Protein AF-A0A562I436-F1 (afdb_monomer_lite)

Foldseek 3Di:
DDWDFLVRLCVLLVHDSVVVVVCPVVCVQPDQDADPVRGGTDDPVNSVSSNVVVVCVVVVHDVVVSSVVSVVVVVVVVVVVVVVVVVVVVVVVVVVVD

InterPro domains:
  IPR000551 MerR-type HTH domain [PF13411] (4-66)
  IPR000551 MerR-type HTH domain [PS50937] (3-72)
  IPR000551 MerR-type HTH domain [SM00422] (4-73)
  IPR009061 Putative DNA-binding domain superfamily [SSF46955] (4-95)
  IPR047057 MerR transcriptional regulator [PTHR30204] (7-93)

Radius of gyration: 17.53 Å; chains: 1; bounding box: 47×24×50 Å

pLDDT: mean 89.75, std 5.83, range [57.47, 95.62]

Secondary structure (DSSP, 8-state):
-PPBPHHHHHHHH---HHHHHHHHHTTSS---EE-TTS-EEB-HHHHHHHHHHHHHHHTT--HHHHHHHHHHHHHHHHHHHHHHHHHHHHHHHHHTT-

Structure (mmCIF, N/CA/C/O backbone):
data_AF-A0A562I436-F1
#
_entry.id   AF-A0A562I436-F1
#
loop_
_atom_site.group_PDB
_atom_site.id
_atom_site.type_symbol
_atom_site.label_atom_id
_atom_site.label_alt_id
_atom_site.label_comp_id
_atom_site.label_asym_id
_atom_site.label_entity_id
_atom_site.label_seq_id
_atom_site.pdbx_PDB_ins_code
_atom_site.Cartn_x
_atom_site.Cartn_y
_atom_site.Cartn_z
_atom_site.occupancy
_atom_site.B_iso_or_equiv
_atom_site.auth_seq_id
_atom_site.auth_comp_id
_atom_site.auth_asym_id
_atom_site.auth_atom_id
_atom_site.pdbx_PDB_model_num
ATOM 1 N N . MET A 1 1 ? 2.016 -8.934 13.971 1.00 57.47 1 MET A N 1
ATOM 2 C CA . MET A 1 1 ? 2.170 -8.485 12.573 1.00 57.47 1 MET A CA 1
ATOM 3 C C . MET A 1 1 ? 3.524 -8.975 12.083 1.00 57.47 1 MET A C 1
ATOM 5 O O . MET A 1 1 ? 4.505 -8.735 12.779 1.00 57.47 1 MET A O 1
ATOM 9 N N . ILE A 1 2 ? 3.573 -9.749 10.994 1.00 79.19 2 ILE A N 1
ATOM 10 C CA . ILE A 1 2 ? 4.830 -10.306 10.469 1.00 79.19 2 ILE A CA 1
ATOM 11 C C . ILE A 1 2 ? 5.376 -9.329 9.427 1.00 79.19 2 ILE A C 1
ATOM 13 O O . ILE A 1 2 ? 4.668 -8.942 8.505 1.00 79.19 2 ILE A O 1
ATOM 17 N N . GLY A 1 3 ? 6.628 -8.911 9.599 1.00 88.19 3 GLY A N 1
ATOM 18 C CA . GLY A 1 3 ? 7.335 -8.087 8.627 1.00 88.19 3 GLY A CA 1
ATOM 19 C C . GLY A 1 3 ? 8.101 -8.948 7.624 1.00 88.19 3 GLY A C 1
ATOM 20 O O . GLY A 1 3 ? 8.844 -9.849 8.014 1.00 88.19 3 GLY A O 1
ATOM 21 N N . TYR A 1 4 ? 7.960 -8.652 6.338 1.00 92.44 4 TYR A N 1
ATOM 22 C CA . TYR A 1 4 ? 8.601 -9.350 5.233 1.00 92.44 4 TYR A CA 1
ATOM 23 C C . TYR A 1 4 ? 9.777 -8.540 4.683 1.00 92.44 4 TYR A C 1
ATOM 25 O O . TYR A 1 4 ? 9.630 -7.352 4.381 1.00 92.44 4 TYR A O 1
ATOM 33 N N . PRO A 1 5 ? 10.958 -9.151 4.493 1.00 93.62 5 PRO A N 1
ATOM 34 C CA . PRO A 1 5 ? 12.040 -8.493 3.778 1.00 93.62 5 PRO A CA 1
ATOM 35 C C . PRO A 1 5 ? 11.661 -8.286 2.300 1.00 93.62 5 PRO A C 1
ATOM 37 O O . PRO A 1 5 ? 10.816 -9.014 1.772 1.00 93.62 5 PRO A O 1
ATOM 40 N N . PRO A 1 6 ? 12.328 -7.366 1.579 1.00 92.69 6 PRO A N 1
ATOM 41 C CA . PRO A 1 6 ? 12.011 -7.075 0.180 1.00 92.69 6 PRO A CA 1
ATOM 42 C C . PRO A 1 6 ? 12.045 -8.304 -0.732 1.00 92.69 6 PRO A C 1
ATOM 44 O O . PRO A 1 6 ? 11.241 -8.410 -1.650 1.00 92.69 6 PRO A O 1
ATOM 47 N N . SER A 1 7 ? 12.957 -9.245 -0.474 1.00 94.25 7 SER A N 1
ATOM 48 C CA . SER A 1 7 ? 13.068 -10.497 -1.228 1.00 94.25 7 SER A CA 1
ATOM 49 C C . SER A 1 7 ? 11.835 -11.388 -1.073 1.00 94.25 7 SER A C 1
ATOM 51 O O . SER A 1 7 ? 11.357 -11.950 -2.055 1.00 94.25 7 SER A O 1
ATOM 53 N N . GLU A 1 8 ? 11.296 -11.490 0.141 1.00 94.75 8 GLU A N 1
ATOM 54 C CA . GLU A 1 8 ? 10.079 -12.257 0.406 1.00 94.75 8 GLU A CA 1
ATOM 55 C C . GLU A 1 8 ? 8.855 -11.552 -0.182 1.00 94.75 8 GLU A C 1
ATOM 57 O O . GLU A 1 8 ? 8.017 -12.197 -0.810 1.00 94.75 8 GLU A O 1
ATOM 62 N N . ALA A 1 9 ? 8.781 -10.224 -0.052 1.00 93.56 9 ALA A N 1
ATOM 63 C CA . ALA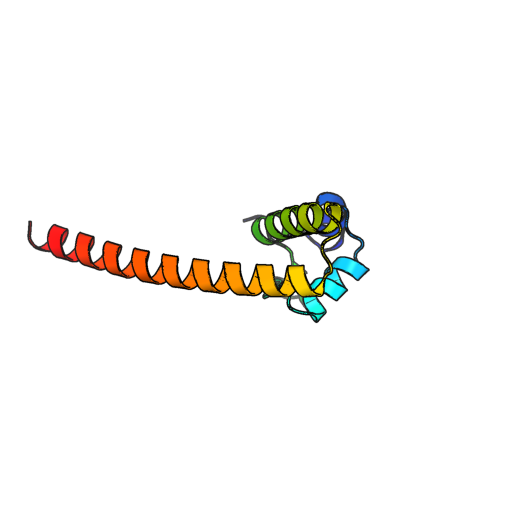 A 1 9 ? 7.707 -9.433 -0.641 1.00 93.56 9 ALA A CA 1
ATOM 64 C C . ALA A 1 9 ? 7.680 -9.547 -2.173 1.00 93.56 9 ALA A C 1
ATOM 66 O O . ALA A 1 9 ? 6.615 -9.743 -2.760 1.00 93.56 9 ALA A O 1
ATOM 67 N N . ALA A 1 10 ? 8.847 -9.515 -2.823 1.00 94.38 10 ALA A N 1
ATOM 68 C CA . ALA A 1 10 ? 8.986 -9.758 -4.258 1.00 94.38 10 ALA A CA 1
ATOM 69 C C . ALA A 1 10 ? 8.488 -11.162 -4.638 1.00 94.38 10 ALA A C 1
ATOM 71 O O . ALA A 1 10 ? 7.661 -11.303 -5.537 1.00 94.38 10 ALA A O 1
ATOM 72 N N . ARG A 1 11 ? 8.908 -12.200 -3.896 1.00 94.00 11 ARG A N 1
ATOM 73 C CA . ARG A 1 11 ? 8.472 -13.586 -4.143 1.00 94.00 11 ARG A CA 1
ATOM 74 C C . ARG A 1 11 ? 6.957 -13.751 -4.020 1.00 94.00 11 ARG A C 1
ATOM 76 O O . ARG A 1 11 ? 6.355 -14.440 -4.835 1.00 94.00 11 ARG A O 1
ATOM 83 N N . ARG A 1 12 ? 6.343 -13.143 -3.002 1.00 93.12 12 ARG A N 1
ATOM 84 C CA . ARG A 1 12 ? 4.903 -13.274 -2.725 1.00 93.12 12 ARG A CA 1
ATOM 85 C C . ARG A 1 12 ? 4.033 -12.461 -3.677 1.00 93.12 12 ARG A C 1
ATOM 87 O O . ARG A 1 12 ? 2.991 -12.944 -4.110 1.00 93.12 12 ARG A O 1
ATOM 94 N N . SER A 1 13 ? 4.456 -11.244 -4.008 1.00 91.00 13 SER A N 1
ATOM 95 C CA . SER A 1 13 ? 3.713 -10.371 -4.925 1.00 91.00 13 SER A CA 1
ATOM 96 C C . SER A 1 13 ? 3.887 -10.761 -6.395 1.00 91.00 13 SER A C 1
ATOM 98 O O . SER A 1 13 ? 2.986 -10.536 -7.202 1.00 91.00 13 SER A O 1
ATOM 100 N N . GLY A 1 14 ? 5.015 -11.385 -6.750 1.00 91.38 14 GLY A N 1
ATOM 101 C CA . GLY A 1 14 ? 5.388 -11.676 -8.137 1.00 91.38 14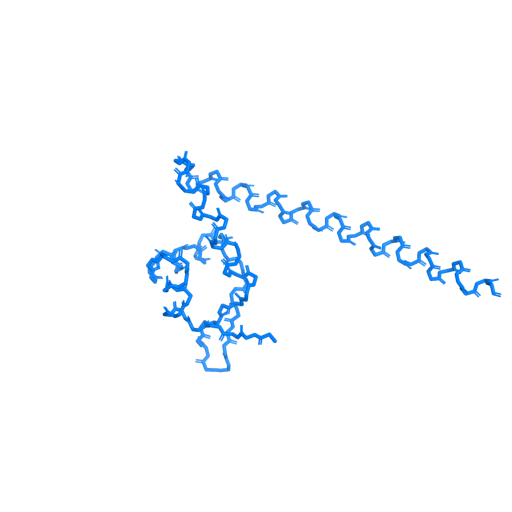 GLY A CA 1
ATOM 102 C C . GLY A 1 14 ? 6.053 -10.495 -8.851 1.00 91.38 14 GLY A C 1
ATOM 103 O O . GLY A 1 14 ? 6.325 -10.578 -10.046 1.00 91.38 14 GLY A O 1
ATOM 104 N N . PHE A 1 15 ? 6.333 -9.399 -8.140 1.00 94.00 15 PHE A N 1
ATOM 105 C CA . PHE A 1 15 ? 7.077 -8.263 -8.677 1.00 94.00 15 PHE A CA 1
ATOM 106 C C . PHE A 1 15 ? 8.582 -8.402 -8.453 1.00 94.00 15 PHE A C 1
ATOM 108 O O . PHE A 1 15 ? 9.038 -9.012 -7.488 1.00 94.00 15 PHE A O 1
ATOM 115 N N . SER A 1 16 ? 9.376 -7.774 -9.324 1.00 94.75 16 SER A N 1
ATOM 116 C CA . SER A 1 16 ? 10.817 -7.647 -9.100 1.00 94.75 16 SER A CA 1
ATOM 117 C C . SER A 1 16 ? 11.117 -6.679 -7.951 1.00 94.75 16 SER A C 1
ATOM 119 O O . SER A 1 16 ? 10.350 -5.754 -7.679 1.00 94.75 16 SER A O 1
ATOM 121 N N . LEU A 1 17 ? 12.283 -6.835 -7.319 1.00 94.75 17 LEU A N 1
ATOM 122 C CA . LEU A 1 17 ? 12.774 -5.879 -6.318 1.00 94.75 17 LEU A CA 1
ATOM 123 C C . LEU A 1 17 ? 12.840 -4.448 -6.867 1.00 94.75 17 LEU A C 1
ATOM 125 O O . LEU A 1 17 ? 12.522 -3.502 -6.147 1.00 94.75 17 LEU A O 1
ATOM 129 N N . ASP A 1 18 ? 13.218 -4.290 -8.136 1.00 94.69 18 ASP A N 1
ATOM 130 C CA . ASP A 1 18 ? 13.257 -2.986 -8.800 1.00 94.69 18 ASP A CA 1
ATOM 131 C C . ASP A 1 18 ? 11.862 -2.385 -8.961 1.00 94.69 18 ASP A C 1
ATOM 133 O O . ASP A 1 18 ? 11.690 -1.189 -8.751 1.00 94.69 18 ASP A O 1
ATOM 137 N N . THR A 1 19 ? 10.849 -3.212 -9.238 1.00 92.94 19 THR A N 1
ATOM 138 C CA . THR A 1 19 ? 9.450 -2.765 -9.283 1.00 92.94 19 THR A CA 1
ATOM 139 C C . THR A 1 19 ? 8.986 -2.284 -7.912 1.00 92.94 19 THR A C 1
ATOM 141 O O . THR A 1 19 ? 8.378 -1.224 -7.826 1.00 92.94 19 THR A O 1
ATOM 144 N N . LEU A 1 20 ? 9.314 -3.006 -6.834 1.00 93.19 20 LEU A N 1
ATOM 145 C CA . LEU A 1 20 ? 8.957 -2.584 -5.473 1.00 93.19 20 LEU A CA 1
ATOM 146 C C . LEU A 1 20 ? 9.620 -1.252 -5.099 1.00 93.19 20 LEU A C 1
ATOM 148 O O . LEU A 1 20 ? 8.965 -0.359 -4.569 1.00 93.19 20 LEU A O 1
ATOM 152 N N . ARG A 1 21 ? 10.909 -1.089 -5.424 1.00 91.19 21 ARG A N 1
ATOM 153 C CA . ARG A 1 21 ? 11.639 0.178 -5.230 1.00 91.19 21 ARG A CA 1
ATOM 154 C C . ARG A 1 21 ? 11.048 1.306 -6.065 1.00 91.19 21 ARG A C 1
ATOM 156 O O . ARG A 1 21 ? 10.988 2.441 -5.605 1.00 91.19 21 ARG A O 1
ATOM 163 N N . TYR A 1 22 ? 10.650 1.007 -7.297 1.00 92.31 22 TYR A N 1
ATOM 164 C CA . TYR A 1 22 ? 10.009 1.969 -8.177 1.00 92.31 22 TYR A CA 1
ATOM 165 C C . TYR A 1 22 ? 8.650 2.408 -7.621 1.00 92.31 22 TYR A C 1
ATOM 167 O O . TYR A 1 22 ? 8.387 3.603 -7.576 1.00 92.31 22 TYR A O 1
ATOM 175 N N . TYR A 1 23 ? 7.838 1.471 -7.129 1.00 92.38 23 TYR A N 1
ATOM 176 C CA . TYR A 1 23 ? 6.531 1.745 -6.527 1.00 92.38 23 TYR A CA 1
ATOM 177 C C . TYR A 1 23 ? 6.627 2.582 -5.252 1.00 92.38 23 TYR A C 1
ATOM 179 O O . TYR A 1 23 ? 5.877 3.541 -5.107 1.00 92.38 23 TYR A O 1
ATOM 187 N N . GLU A 1 24 ? 7.595 2.297 -4.382 1.00 89.88 24 GLU A N 1
ATOM 188 C CA . GLU A 1 24 ? 7.907 3.165 -3.238 1.00 89.88 24 GLU A CA 1
ATOM 189 C C . GLU A 1 24 ? 8.342 4.565 -3.710 1.00 89.88 24 GLU A C 1
ATOM 191 O O . GLU A 1 24 ? 7.867 5.575 -3.202 1.00 89.88 24 GLU A O 1
ATOM 196 N N . LYS A 1 25 ? 9.214 4.654 -4.726 1.00 90.06 25 LYS A N 1
ATOM 197 C CA . LYS A 1 25 ? 9.740 5.937 -5.228 1.00 90.06 25 LYS A CA 1
ATOM 198 C C . LYS A 1 25 ? 8.652 6.856 -5.790 1.00 90.06 25 LYS A C 1
ATOM 200 O O . LYS A 1 25 ? 8.771 8.070 -5.653 1.00 90.06 25 LYS A O 1
ATOM 205 N N . ILE A 1 26 ? 7.650 6.299 -6.466 1.00 89.31 26 ILE A N 1
ATOM 206 C CA . ILE A 1 26 ? 6.542 7.073 -7.047 1.00 89.31 26 ILE A CA 1
ATOM 207 C C . ILE A 1 26 ? 5.390 7.301 -6.057 1.00 89.31 26 ILE A C 1
ATOM 209 O O . ILE A 1 26 ? 4.385 7.878 -6.453 1.00 89.31 26 ILE A O 1
ATOM 213 N N . GLY A 1 27 ? 5.516 6.838 -4.806 1.00 85.69 27 GLY A N 1
ATOM 214 C CA . GLY A 1 27 ? 4.475 6.978 -3.784 1.00 85.69 27 GLY A CA 1
ATOM 215 C C . GLY A 1 27 ? 3.284 6.033 -3.954 1.00 85.69 27 GLY A C 1
ATOM 216 O O . GLY A 1 27 ? 2.252 6.248 -3.343 1.00 85.69 27 GLY A O 1
ATOM 217 N N . LEU A 1 28 ? 3.401 4.987 -4.780 1.00 87.06 28 LEU A N 1
ATOM 218 C CA . LEU A 1 28 ? 2.344 3.977 -4.922 1.00 87.06 28 LEU A CA 1
ATOM 219 C C . LEU A 1 28 ? 2.330 2.995 -3.738 1.00 87.06 28 LEU A C 1
ATOM 221 O O . LEU A 1 28 ? 1.293 2.439 -3.396 1.00 87.06 28 LEU A O 1
ATOM 225 N N . LEU A 1 29 ? 3.496 2.766 -3.130 1.00 87.12 29 LEU A N 1
ATOM 226 C CA . LEU A 1 29 ? 3.634 2.115 -1.828 1.00 87.12 29 LEU A CA 1
ATOM 227 C C . LEU A 1 29 ? 4.155 3.160 -0.846 1.00 87.12 29 LEU A C 1
ATOM 229 O O . LEU A 1 29 ? 5.368 3.369 -0.742 1.00 87.12 29 LEU A O 1
ATOM 233 N N . SER A 1 30 ? 3.232 3.845 -0.188 1.00 76.50 30 SER A N 1
ATOM 234 C CA . SER A 1 30 ? 3.537 4.826 0.851 1.00 76.50 30 SER A CA 1
ATOM 235 C C . SER A 1 30 ? 3.949 4.122 2.150 1.00 76.50 30 SER A C 1
ATOM 237 O O . SER A 1 30 ? 3.526 3.004 2.419 1.00 76.50 30 SER A O 1
ATOM 239 N N . ASP A 1 31 ? 4.809 4.759 2.947 1.00 77.19 31 ASP A N 1
ATOM 240 C CA . ASP A 1 31 ? 5.111 4.357 4.332 1.00 77.19 31 ASP A CA 1
ATOM 241 C C . ASP A 1 31 ? 5.684 2.944 4.567 1.00 77.19 31 ASP A C 1
ATOM 243 O O . ASP A 1 31 ? 5.535 2.376 5.652 1.00 77.19 31 ASP A O 1
ATOM 247 N N . VAL A 1 32 ? 6.443 2.397 3.607 1.00 84.00 32 VAL A N 1
ATOM 248 C CA . VAL A 1 32 ? 7.161 1.122 3.805 1.00 84.00 32 VAL A CA 1
ATOM 249 C C . VAL A 1 32 ? 8.056 1.204 5.046 1.00 84.00 32 VAL A C 1
ATOM 251 O O . VAL A 1 32 ? 9.053 1.940 5.088 1.00 84.00 32 VAL A O 1
ATOM 254 N N . ALA A 1 33 ? 7.718 0.398 6.053 1.00 86.75 33 ALA A N 1
ATOM 255 C CA . ALA A 1 33 ? 8.395 0.389 7.337 1.00 86.75 33 ALA A CA 1
ATOM 256 C C . ALA A 1 33 ? 9.887 0.055 7.194 1.00 86.75 33 ALA A C 1
ATOM 258 O O . ALA A 1 33 ? 10.339 -0.615 6.258 1.00 86.75 33 ALA A O 1
ATOM 259 N N . ARG A 1 34 ? 10.689 0.506 8.162 1.00 89.88 34 ARG A N 1
ATOM 260 C CA . ARG A 1 34 ? 12.124 0.210 8.216 1.00 89.88 34 ARG A CA 1
ATOM 261 C C . ARG A 1 34 ? 12.504 -0.409 9.549 1.00 89.88 34 ARG A C 1
ATOM 263 O O . ARG A 1 34 ? 12.006 -0.011 10.595 1.00 89.88 34 ARG A O 1
ATOM 270 N N . THR A 1 35 ? 13.420 -1.373 9.514 1.00 88.44 35 THR A N 1
ATOM 271 C CA . THR A 1 35 ? 14.068 -1.873 10.730 1.00 88.44 35 THR A CA 1
ATOM 272 C C . THR A 1 35 ? 14.982 -0.808 11.334 1.00 88.44 35 THR A C 1
ATOM 274 O O . THR A 1 35 ? 15.394 0.135 10.656 1.00 88.44 35 THR A O 1
ATOM 277 N N . SER A 1 36 ? 15.405 -1.021 12.581 1.00 85.88 36 SER A N 1
ATOM 278 C CA . SER A 1 36 ? 16.452 -0.227 13.244 1.00 85.88 36 SER A CA 1
ATOM 279 C C . SER A 1 36 ? 17.769 -0.161 12.454 1.00 85.88 36 SER A C 1
ATOM 281 O O . SER A 1 36 ? 18.498 0.818 12.553 1.00 85.88 36 SER A O 1
ATOM 283 N N . GLY A 1 37 ? 18.055 -1.168 11.623 1.00 86.25 37 GLY A N 1
ATOM 284 C CA . GLY A 1 37 ? 19.200 -1.193 10.706 1.00 86.25 37 GLY A CA 1
ATOM 285 C C . GLY A 1 37 ? 18.946 -0.540 9.340 1.00 86.25 37 GLY A C 1
ATOM 286 O O . GLY A 1 37 ? 19.725 -0.760 8.415 1.00 86.25 37 GLY A O 1
ATOM 287 N N . GLY A 1 38 ? 17.835 0.184 9.163 1.00 86.25 38 GLY A N 1
ATOM 288 C CA . GLY A 1 38 ? 17.500 0.913 7.935 1.00 86.25 38 GLY A CA 1
ATOM 289 C C . GLY A 1 38 ? 17.032 0.044 6.761 1.00 86.25 38 GLY A C 1
ATOM 290 O O . GLY A 1 38 ? 16.944 0.533 5.632 1.00 86.25 38 GLY A O 1
ATOM 291 N N . ARG A 1 39 ? 16.731 -1.242 6.988 1.00 87.38 39 ARG A N 1
ATOM 292 C CA . ARG A 1 39 ? 16.241 -2.152 5.938 1.00 87.38 39 ARG A CA 1
ATOM 293 C C . ARG A 1 39 ? 14.725 -2.053 5.817 1.00 87.38 39 ARG A C 1
ATOM 295 O O . ARG A 1 39 ? 14.044 -2.019 6.832 1.00 87.38 39 ARG A O 1
ATOM 302 N N . ARG A 1 40 ? 14.211 -2.057 4.585 1.00 90.25 40 ARG A N 1
ATOM 303 C CA . ARG A 1 40 ? 12.767 -2.084 4.293 1.00 90.25 40 ARG A CA 1
ATOM 304 C C . ARG A 1 40 ? 12.110 -3.342 4.853 1.00 90.25 40 ARG A C 1
ATOM 306 O O . ARG A 1 40 ? 12.692 -4.425 4.761 1.00 90.25 40 ARG A O 1
ATOM 313 N N . VAL A 1 41 ? 10.902 -3.179 5.364 1.00 93.19 41 VAL A N 1
ATOM 314 C CA . VAL A 1 41 ? 10.029 -4.229 5.875 1.00 93.19 41 VAL A CA 1
ATOM 315 C C . VAL A 1 41 ? 8.641 -3.976 5.315 1.00 93.19 41 VAL A C 1
ATOM 317 O O . VAL A 1 41 ? 8.086 -2.904 5.517 1.00 93.19 41 VAL A O 1
ATOM 320 N N . PHE A 1 42 ? 8.107 -4.970 4.622 1.00 92.00 42 PHE A N 1
ATOM 321 C CA . PHE A 1 42 ? 6.750 -4.958 4.096 1.00 92.00 42 PHE A CA 1
ATOM 322 C C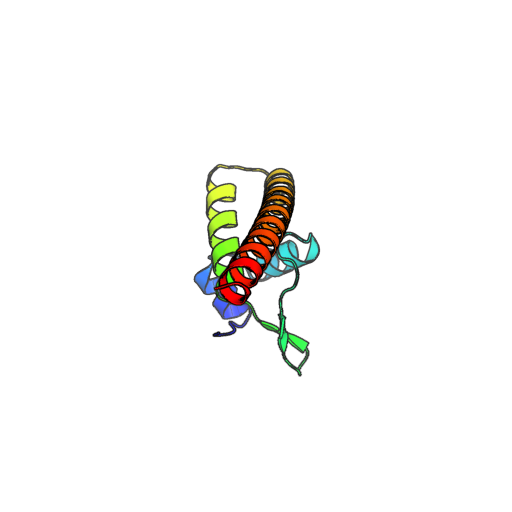 . PHE A 1 42 ? 5.824 -5.690 5.063 1.00 92.00 42 PHE A C 1
ATOM 324 O O . PHE A 1 42 ? 6.212 -6.685 5.668 1.00 92.00 42 PHE A O 1
ATOM 331 N N . THR A 1 43 ? 4.606 -5.218 5.214 1.00 92.38 43 THR A N 1
ATOM 332 C CA . THR A 1 43 ? 3.559 -5.795 6.054 1.00 92.38 43 THR A CA 1
ATOM 333 C C . THR A 1 43 ? 2.606 -6.652 5.219 1.00 92.38 43 THR A C 1
ATOM 335 O O . THR A 1 43 ? 2.677 -6.679 3.990 1.00 92.38 43 THR A O 1
ATOM 338 N N . ASP A 1 44 ? 1.694 -7.372 5.874 1.00 90.81 44 ASP A N 1
ATOM 339 C CA . ASP A 1 44 ? 0.611 -8.079 5.177 1.00 90.81 44 ASP A CA 1
ATOM 340 C C . ASP A 1 44 ? -0.307 -7.117 4.393 1.00 90.81 44 ASP A C 1
ATOM 342 O O . ASP A 1 44 ? -0.840 -7.479 3.341 1.00 90.81 44 ASP A O 1
ATOM 346 N N . GLU A 1 45 ? -0.457 -5.877 4.866 1.00 88.50 45 GLU A N 1
ATOM 347 C CA . GLU A 1 45 ? -1.208 -4.827 4.176 1.00 88.50 45 GLU A CA 1
ATOM 348 C C . GLU A 1 45 ? -0.501 -4.401 2.884 1.00 88.50 45 GLU A C 1
ATOM 350 O O . GLU A 1 45 ? -1.121 -4.405 1.820 1.00 88.50 45 GLU A O 1
ATOM 355 N N . ASP A 1 46 ? 0.816 -4.177 2.937 1.00 90.62 46 ASP A N 1
ATOM 356 C CA . ASP A 1 46 ? 1.616 -3.883 1.741 1.00 90.62 46 ASP A CA 1
ATOM 357 C C . ASP A 1 46 ? 1.501 -5.002 0.697 1.00 90.62 46 ASP A C 1
ATOM 359 O O . ASP A 1 46 ? 1.371 -4.747 -0.501 1.00 90.62 46 ASP A O 1
ATOM 363 N N . LEU A 1 47 ? 1.520 -6.269 1.130 1.00 91.75 47 LEU A N 1
ATOM 364 C CA . LEU A 1 47 ? 1.347 -7.408 0.222 1.00 91.75 47 LEU A CA 1
ATOM 365 C C . LEU A 1 47 ? -0.049 -7.450 -0.409 1.00 91.75 47 LEU A C 1
ATOM 367 O O . LEU A 1 47 ? -0.180 -7.839 -1.571 1.00 91.75 47 LEU A O 1
ATOM 371 N N . SER A 1 48 ? -1.078 -7.048 0.335 1.00 90.12 48 SER A N 1
ATOM 372 C CA . SER A 1 48 ? -2.453 -6.975 -0.164 1.00 90.12 48 SER A CA 1
ATOM 373 C C . SER A 1 48 ? -2.589 -5.891 -1.236 1.00 90.12 48 SER A C 1
ATOM 375 O O . SER A 1 48 ? -3.137 -6.151 -2.310 1.00 90.12 48 SER A O 1
ATOM 377 N N . TRP A 1 49 ? -1.988 -4.720 -1.002 1.00 90.44 49 TRP A N 1
ATOM 378 C CA . TRP A 1 49 ? -1.877 -3.646 -1.992 1.00 90.44 49 TRP A CA 1
ATOM 379 C C . TRP A 1 49 ? -1.125 -4.080 -3.246 1.00 90.44 49 TRP A C 1
ATOM 381 O O . TRP A 1 49 ? -1.602 -3.877 -4.361 1.00 90.44 49 TRP A O 1
ATOM 391 N N . LEU A 1 50 ? 0.013 -4.758 -3.087 1.00 92.69 50 LEU A N 1
ATOM 392 C CA . LEU A 1 50 ? 0.749 -5.331 -4.214 1.00 92.69 50 LEU A CA 1
ATOM 393 C C . LEU A 1 50 ? -0.102 -6.333 -5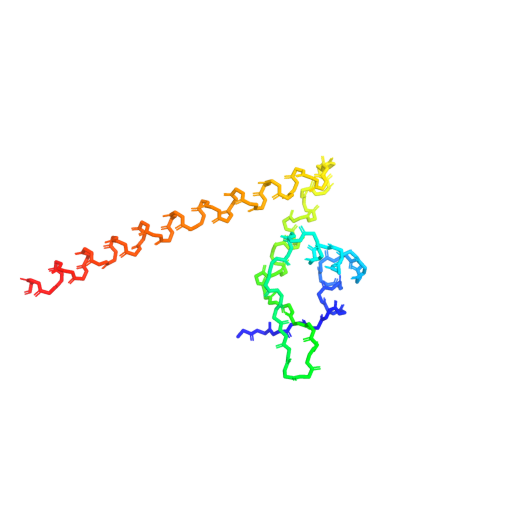.009 1.00 92.69 50 LEU A C 1
ATOM 395 O O . LEU A 1 50 ? -0.048 -6.344 -6.239 1.00 92.69 50 LEU A O 1
ATOM 399 N N . GLY A 1 51 ? -0.916 -7.146 -4.334 1.00 92.25 51 GLY A N 1
ATOM 400 C CA . GLY A 1 51 ? -1.875 -8.038 -4.986 1.00 92.25 51 GLY A CA 1
ATOM 401 C C . GLY A 1 51 ? -2.887 -7.278 -5.846 1.00 92.25 51 GLY A C 1
ATOM 402 O O . GLY A 1 51 ? -3.094 -7.631 -7.007 1.00 92.25 51 GLY A O 1
ATOM 403 N N . LEU A 1 52 ? -3.456 -6.194 -5.314 1.00 90.38 52 LEU A N 1
ATOM 404 C CA . LEU A 1 52 ? -4.370 -5.323 -6.052 1.00 90.38 52 LEU A CA 1
ATOM 405 C C . LEU A 1 52 ? -3.687 -4.671 -7.259 1.00 90.38 52 LEU A C 1
ATOM 407 O O . LEU A 1 52 ? -4.225 -4.703 -8.364 1.00 90.38 52 LEU A O 1
ATOM 411 N N . PHE A 1 53 ? -2.480 -4.133 -7.079 1.00 91.81 53 PHE A N 1
ATOM 412 C CA . PHE A 1 53 ? -1.712 -3.528 -8.165 1.00 91.81 53 PHE A CA 1
ATOM 413 C C . PHE A 1 53 ? -1.378 -4.525 -9.270 1.00 91.81 53 PHE A C 1
ATOM 415 O O . PHE A 1 53 ? -1.361 -4.148 -10.440 1.00 91.81 53 PHE A O 1
ATOM 422 N N . ARG A 1 54 ? -1.151 -5.796 -8.930 1.00 92.00 54 ARG A N 1
ATOM 423 C CA . ARG A 1 54 ? -0.995 -6.852 -9.931 1.00 92.00 54 ARG A CA 1
ATOM 424 C C . ARG A 1 54 ? -2.280 -7.037 -10.732 1.00 92.00 54 ARG A C 1
ATOM 426 O O . ARG A 1 54 ? -2.223 -6.939 -11.949 1.00 92.00 54 ARG A O 1
ATOM 433 N N . CYS A 1 55 ? -3.427 -7.184 -10.068 1.00 91.69 55 CYS A N 1
ATOM 434 C CA . CYS A 1 55 ? -4.716 -7.308 -10.752 1.00 91.69 55 CYS A CA 1
ATOM 435 C C . CYS A 1 55 ? -5.004 -6.114 -11.680 1.00 91.69 55 CYS A C 1
ATOM 437 O O . CYS A 1 55 ? -5.420 -6.315 -12.814 1.00 91.69 55 CYS A O 1
ATOM 439 N N . LEU A 1 56 ? -4.744 -4.879 -11.235 1.00 90.88 56 LEU A N 1
ATOM 440 C CA . LEU A 1 56 ? -4.920 -3.676 -12.062 1.00 90.88 56 LEU A CA 1
ATOM 441 C C . LEU A 1 56 ? -3.945 -3.639 -13.248 1.00 90.88 56 LEU A C 1
ATOM 443 O O . LEU A 1 56 ? -4.312 -3.271 -14.362 1.00 90.88 56 LEU A O 1
ATOM 447 N N . ARG A 1 57 ? -2.691 -4.046 -13.036 1.00 90.38 57 ARG A N 1
ATOM 448 C CA . ARG A 1 57 ? -1.714 -4.150 -14.122 1.00 90.38 57 ARG A CA 1
ATOM 449 C C . ARG A 1 57 ? -2.151 -5.189 -15.158 1.00 90.38 57 ARG A C 1
ATOM 451 O O . ARG A 1 57 ? -2.017 -4.932 -16.352 1.00 90.38 57 ARG A O 1
ATOM 458 N N . ASP A 1 58 ? -2.695 -6.319 -14.716 1.00 91.25 58 ASP A N 1
ATOM 459 C CA . ASP A 1 58 ? -3.150 -7.407 -15.588 1.00 91.25 58 ASP A CA 1
ATOM 460 C C . ASP A 1 58 ? -4.336 -6.987 -16.476 1.00 91.25 58 ASP A C 1
ATOM 462 O O . ASP A 1 58 ? -4.498 -7.519 -17.573 1.00 91.25 58 ASP A O 1
ATOM 466 N N . THR A 1 59 ? -5.117 -5.972 -16.079 1.00 92.69 59 THR A N 1
ATOM 467 C CA . THR A 1 59 ? -6.149 -5.369 -16.946 1.00 92.69 59 THR A CA 1
ATOM 468 C C . THR A 1 59 ? -5.580 -4.386 -17.976 1.00 92.69 59 THR A C 1
ATOM 470 O O . THR A 1 59 ? -6.342 -3.746 -18.697 1.00 92.69 59 THR A O 1
ATOM 473 N N . GLY A 1 60 ? -4.258 -4.201 -18.030 1.00 92.00 60 GLY A N 1
ATOM 474 C CA . GLY A 1 60 ? -3.603 -3.216 -18.892 1.00 92.00 60 GLY A CA 1
ATOM 475 C C . GLY A 1 60 ? -3.710 -1.776 -18.383 1.00 92.00 60 GLY A C 1
ATOM 476 O O . GLY A 1 60 ? -3.493 -0.844 -19.157 1.00 92.00 60 GLY A O 1
ATOM 477 N N . MET A 1 61 ? -4.050 -1.569 -17.104 1.00 91.75 61 MET A N 1
ATOM 478 C CA . MET A 1 61 ? -4.153 -0.226 -16.535 1.00 91.75 61 MET A CA 1
ATOM 479 C C . MET A 1 61 ? -2.770 0.452 -16.510 1.00 91.75 61 MET A C 1
ATOM 481 O O . MET A 1 61 ? -1.821 -0.107 -15.952 1.00 91.75 61 MET A O 1
ATOM 485 N N . PRO A 1 62 ? -2.625 1.667 -17.072 1.00 92.62 62 PRO A N 1
ATOM 486 C CA . PRO A 1 62 ? -1.381 2.418 -16.977 1.00 92.62 62 PRO A CA 1
ATOM 487 C C . PRO A 1 62 ? -1.038 2.757 -15.524 1.00 92.62 62 PRO A C 1
ATOM 489 O O . PRO A 1 62 ? -1.916 3.083 -14.727 1.00 92.62 62 PRO A O 1
ATOM 492 N N . ILE A 1 63 ? 0.255 2.792 -15.194 1.00 89.19 63 ILE A N 1
ATOM 493 C CA . ILE A 1 63 ? 0.724 3.087 -13.829 1.00 89.19 63 ILE A CA 1
ATOM 494 C C . ILE A 1 63 ? 0.196 4.422 -13.279 1.00 89.19 63 ILE A C 1
ATOM 496 O O . ILE A 1 63 ? -0.113 4.520 -12.098 1.00 89.19 63 ILE A O 1
ATOM 500 N N . ALA A 1 64 ? 0.024 5.432 -14.138 1.00 90.31 64 ALA A N 1
ATOM 501 C CA . ALA A 1 64 ? -0.518 6.729 -13.741 1.00 90.31 64 ALA A CA 1
ATOM 502 C C . ALA A 1 64 ? -1.981 6.644 -13.264 1.00 90.31 64 ALA A C 1
ATOM 504 O O . ALA A 1 64 ? -2.368 7.375 -12.356 1.00 90.31 64 ALA A O 1
ATOM 505 N N . GLU A 1 65 ? -2.784 5.748 -13.847 1.00 91.06 65 GLU A N 1
ATOM 506 C CA . GLU A 1 65 ? -4.148 5.478 -13.373 1.00 91.06 65 GLU A CA 1
ATOM 507 C C . GLU A 1 65 ? -4.131 4.684 -12.069 1.00 91.06 65 GLU A C 1
ATOM 509 O O . GLU A 1 65 ? -4.928 4.958 -11.179 1.00 91.06 65 GLU A O 1
ATOM 514 N N . MET A 1 66 ? -3.188 3.749 -11.911 1.00 91.25 66 MET A N 1
ATOM 515 C CA . MET A 1 66 ? -3.024 3.013 -10.654 1.00 91.25 66 MET A CA 1
ATOM 516 C C . MET A 1 66 ? -2.674 3.952 -9.491 1.00 91.25 66 MET A C 1
ATOM 518 O O . MET A 1 66 ? -3.233 3.797 -8.409 1.00 91.25 66 MET A O 1
ATOM 522 N N . CYS A 1 67 ? -1.808 4.949 -9.716 1.00 89.00 67 CYS A N 1
ATOM 523 C CA . CYS A 1 67 ? -1.509 5.999 -8.734 1.00 89.00 67 CYS A CA 1
ATOM 524 C C . CYS A 1 67 ? -2.764 6.801 -8.364 1.00 89.00 67 CYS A C 1
ATOM 526 O O . CYS A 1 67 ? -3.094 6.894 -7.187 1.00 89.00 67 CYS A O 1
ATOM 528 N N . ARG A 1 68 ? -3.518 7.294 -9.358 1.00 89.00 68 ARG A N 1
ATOM 529 C CA . ARG A 1 68 ? -4.789 8.003 -9.109 1.00 89.00 68 ARG A CA 1
ATOM 530 C C . ARG A 1 68 ? -5.797 7.152 -8.343 1.00 89.00 68 ARG A C 1
ATOM 532 O O . ARG A 1 68 ? -6.529 7.655 -7.493 1.00 89.00 68 ARG A O 1
ATOM 539 N N . TYR A 1 69 ? -5.863 5.864 -8.666 1.00 87.56 69 TYR A N 1
ATOM 540 C CA . TYR A 1 69 ? -6.736 4.924 -7.982 1.00 87.56 69 TYR A CA 1
ATOM 541 C C . TYR A 1 69 ? -6.325 4.759 -6.514 1.00 87.56 69 TYR A C 1
ATOM 543 O O . TYR A 1 69 ? -7.185 4.839 -5.640 1.00 87.56 69 TYR A O 1
ATOM 551 N N . ALA A 1 70 ? -5.029 4.580 -6.240 1.00 86.69 70 ALA A N 1
ATOM 552 C CA . ALA A 1 70 ? -4.504 4.470 -4.881 1.00 86.69 70 ALA A CA 1
ATOM 553 C C . ALA A 1 70 ? -4.807 5.729 -4.050 1.00 86.69 70 ALA A C 1
ATOM 555 O O . ALA A 1 70 ? -5.411 5.613 -2.987 1.00 86.69 70 ALA A O 1
ATOM 556 N N . GLU A 1 71 ? -4.518 6.921 -4.586 1.00 87.25 71 GLU A N 1
ATOM 557 C CA . GLU A 1 71 ? -4.823 8.209 -3.939 1.00 87.25 71 GLU A CA 1
ATOM 558 C C . GLU A 1 71 ? -6.312 8.335 -3.582 1.00 87.25 71 GLU A C 1
ATOM 560 O O . GLU A 1 71 ? -6.680 8.730 -2.473 1.00 87.25 71 GLU A O 1
ATOM 565 N N . ARG A 1 72 ? -7.199 7.950 -4.509 1.00 87.88 72 ARG A N 1
ATOM 566 C CA . ARG A 1 72 ? -8.645 8.002 -4.276 1.00 87.88 72 ARG A CA 1
ATOM 567 C C . ARG A 1 72 ? -9.077 7.028 -3.183 1.00 87.88 72 ARG A C 1
ATOM 569 O O . ARG A 1 72 ? -9.937 7.378 -2.379 1.00 87.88 72 ARG A O 1
ATOM 576 N N . VAL A 1 73 ? -8.525 5.816 -3.152 1.00 86.31 73 VAL A N 1
ATOM 577 C CA . VAL A 1 73 ? -8.848 4.837 -2.104 1.00 86.31 73 VAL A CA 1
ATOM 578 C C . VAL A 1 73 ? -8.377 5.332 -0.739 1.00 86.31 73 VAL A C 1
ATOM 580 O O . VAL A 1 73 ? -9.154 5.254 0.209 1.00 86.31 73 VAL A O 1
ATOM 583 N N . GLU A 1 74 ? -7.172 5.897 -0.636 1.00 84.12 74 GLU A N 1
ATOM 584 C CA . GLU A 1 74 ? -6.676 6.495 0.611 1.00 84.12 74 GLU A CA 1
ATOM 585 C C . GLU A 1 74 ? -7.601 7.613 1.116 1.00 84.12 74 GLU A C 1
ATOM 587 O O . GLU A 1 74 ? -7.974 7.636 2.292 1.00 84.12 74 GLU A O 1
ATOM 592 N N . GLU A 1 75 ? -8.047 8.508 0.228 1.00 87.38 75 GLU A N 1
ATOM 593 C CA . GLU A 1 75 ? -8.975 9.582 0.592 1.00 87.38 75 GLU A CA 1
ATOM 594 C C . GLU A 1 75 ? -10.320 9.041 1.102 1.00 87.38 75 GLU A C 1
ATOM 596 O O . GLU A 1 75 ? -10.828 9.505 2.130 1.00 87.38 75 GLU A O 1
ATOM 601 N N . GLN A 1 76 ? -10.885 8.040 0.419 1.00 88.44 76 GLN A N 1
ATOM 602 C CA . GLN A 1 76 ? -12.137 7.406 0.842 1.00 88.44 76 GLN A CA 1
ATOM 603 C C . GLN A 1 76 ? -11.980 6.681 2.182 1.00 88.44 76 GLN A C 1
ATOM 605 O O . GLN A 1 76 ? -12.852 6.797 3.045 1.00 88.44 76 GLN A O 1
ATOM 610 N N . MET A 1 77 ? -10.860 5.983 2.391 1.00 86.88 77 MET A N 1
ATOM 611 C CA . MET A 1 77 ? -10.579 5.286 3.644 1.00 86.88 77 MET A CA 1
ATOM 612 C C . MET A 1 77 ? -10.464 6.278 4.808 1.00 86.88 77 MET A C 1
ATOM 614 O O . MET A 1 77 ? -11.039 6.056 5.873 1.00 86.88 77 MET A O 1
ATOM 618 N N . ARG A 1 78 ? -9.801 7.422 4.588 1.00 88.69 78 ARG A N 1
ATOM 619 C CA . ARG A 1 78 ? -9.694 8.503 5.579 1.00 88.69 78 ARG A CA 1
ATOM 620 C C . ARG A 1 78 ? -11.060 9.082 5.949 1.00 88.69 78 ARG A C 1
ATOM 622 O O . ARG A 1 78 ? -11.329 9.307 7.128 1.00 88.69 78 ARG A O 1
ATOM 629 N N . LEU A 1 79 ? -11.925 9.323 4.961 1.00 91.38 79 LEU A N 1
ATOM 630 C CA . LEU A 1 79 ? -13.282 9.812 5.209 1.00 91.38 79 LEU A CA 1
ATOM 631 C C . LEU A 1 79 ? -14.098 8.799 6.022 1.00 91.38 79 LEU A C 1
ATOM 633 O O . LEU A 1 79 ? -14.762 9.181 6.988 1.00 91.38 79 LEU A O 1
ATOM 637 N N . LEU A 1 80 ? -14.021 7.517 5.658 1.00 91.81 80 LEU A N 1
ATOM 638 C CA . LEU A 1 80 ? -14.728 6.446 6.353 1.00 91.81 80 LEU A CA 1
ATOM 639 C C . LEU A 1 80 ? -14.247 6.300 7.802 1.00 91.81 80 LEU A C 1
ATOM 641 O O . LEU A 1 80 ? -15.070 6.179 8.708 1.00 91.81 80 LEU A O 1
ATOM 645 N N . GLN A 1 81 ? -12.935 6.380 8.032 1.00 90.69 81 GLN A N 1
ATOM 646 C CA . GLN A 1 81 ? -12.351 6.349 9.372 1.00 90.69 81 GLN A CA 1
ATOM 647 C C . GLN A 1 81 ? -12.874 7.507 10.231 1.00 90.69 81 GLN A C 1
ATOM 649 O O . GLN A 1 81 ? -13.334 7.287 11.348 1.00 90.69 81 GLN A O 1
ATOM 654 N N . HIS A 1 82 ? -12.896 8.726 9.685 1.00 91.69 82 HIS A N 1
ATOM 655 C CA . HIS A 1 82 ? -13.430 9.891 10.389 1.00 91.69 82 HIS A CA 1
ATOM 656 C C . HIS A 1 82 ? -14.914 9.726 10.759 1.00 91.69 82 HIS A C 1
ATOM 658 O O . HIS A 1 82 ? -15.321 10.033 11.880 1.00 91.69 82 HIS A O 1
ATOM 664 N N . GLN A 1 83 ? -15.729 9.199 9.839 1.00 93.44 83 GLN A N 1
ATOM 665 C CA . GLN A 1 83 ? -17.140 8.909 10.111 1.00 93.44 83 GLN A CA 1
ATOM 666 C C . GLN A 1 83 ? -17.310 7.837 11.193 1.00 93.44 83 GLN A C 1
ATOM 668 O O . GLN A 1 83 ? -18.165 7.980 12.070 1.00 93.44 83 GLN A O 1
ATOM 673 N N . TYR A 1 84 ? -16.497 6.781 11.146 1.00 94.12 84 TYR A N 1
ATOM 674 C CA . TYR A 1 84 ? -16.509 5.717 12.143 1.00 94.12 84 TYR A CA 1
ATOM 675 C C . TYR A 1 84 ? -16.145 6.240 13.535 1.00 94.12 84 TYR A C 1
ATOM 677 O O . TYR A 1 84 ? -16.848 5.940 14.500 1.00 94.12 84 TYR A O 1
ATOM 685 N N . ASP A 1 85 ? -15.106 7.068 13.640 1.00 94.31 85 ASP A N 1
ATOM 686 C CA . ASP A 1 85 ? -14.677 7.659 14.909 1.00 94.31 85 ASP A CA 1
ATOM 687 C C . ASP A 1 85 ? -15.769 8.551 15.509 1.00 94.31 85 ASP A C 1
ATOM 689 O O . ASP A 1 85 ? -16.111 8.402 16.684 1.00 94.31 85 ASP A O 1
ATOM 693 N N . HIS A 1 86 ? -16.414 9.382 14.687 1.00 92.69 86 HIS A N 1
ATOM 694 C CA . HIS A 1 86 ? -17.541 10.203 15.128 1.00 92.69 86 HIS A CA 1
ATOM 695 C C . HIS A 1 86 ? -18.735 9.356 15.611 1.00 92.69 86 HIS A C 1
ATOM 697 O O . HIS A 1 86 ? -19.337 9.644 16.647 1.00 92.69 86 HIS A O 1
ATOM 703 N N . LEU A 1 87 ? -19.088 8.277 14.902 1.00 95.25 87 LEU A N 1
ATOM 704 C CA . LEU A 1 87 ? -20.149 7.364 15.346 1.00 95.25 87 LEU A CA 1
ATOM 705 C C . LEU A 1 87 ? -19.782 6.657 16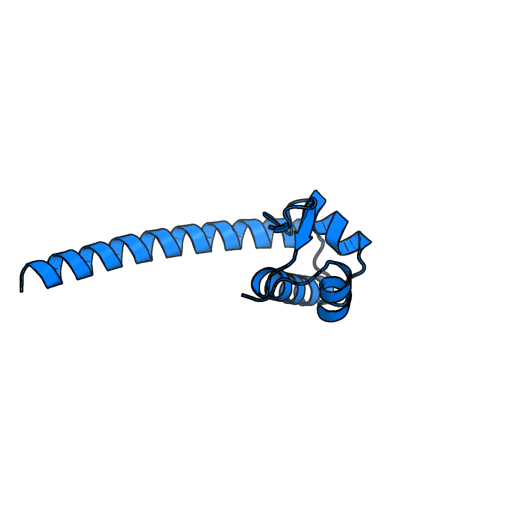.653 1.00 95.25 87 LEU A C 1
ATOM 707 O O . LEU A 1 87 ? -20.623 6.531 17.543 1.00 95.25 87 LEU A O 1
ATOM 711 N N . ARG A 1 88 ? -18.526 6.235 16.793 1.00 95.62 88 ARG A N 1
ATOM 712 C CA . ARG A 1 88 ? -18.012 5.584 17.998 1.00 95.62 88 ARG A CA 1
ATOM 713 C C . ARG A 1 88 ? -18.061 6.511 19.211 1.00 95.62 88 ARG A C 1
ATOM 715 O O . ARG A 1 88 ? -18.388 6.056 20.306 1.00 95.62 88 ARG A O 1
ATOM 722 N N . GLU A 1 89 ? -17.754 7.793 19.037 1.00 93.81 89 GLU A N 1
ATOM 723 C CA . GLU A 1 89 ? -17.902 8.801 20.092 1.00 93.81 89 GLU A CA 1
ATOM 724 C C . GLU A 1 89 ? -19.362 8.992 20.495 1.00 93.81 89 GLU A C 1
ATOM 726 O O . GLU A 1 89 ? -19.664 9.004 21.688 1.00 93.81 89 GLU A O 1
ATOM 731 N N . LYS A 1 90 ? -20.283 9.056 19.525 1.00 93.12 90 LYS A N 1
ATOM 732 C CA . LYS A 1 90 ? -21.721 9.138 19.818 1.00 93.12 90 LYS A CA 1
ATOM 733 C C . LYS A 1 90 ? -22.224 7.922 20.588 1.00 93.12 90 LYS A C 1
ATOM 735 O O . LYS A 1 90 ? -22.959 8.099 21.552 1.00 93.12 90 LYS A O 1
ATOM 740 N N . ILE A 1 91 ? -21.830 6.711 20.189 1.00 94.81 91 ILE A N 1
ATOM 741 C CA . ILE A 1 91 ? -22.188 5.477 20.909 1.00 94.81 91 ILE A CA 1
ATOM 742 C C . ILE A 1 91 ? -21.691 5.563 22.352 1.00 94.81 91 ILE A C 1
ATOM 744 O O . ILE A 1 91 ? -22.488 5.436 23.273 1.00 94.81 91 ILE A O 1
ATOM 748 N N . ARG A 1 92 ? -20.411 5.908 22.549 1.00 94.62 92 ARG A N 1
ATOM 749 C CA . ARG A 1 92 ? -19.829 6.074 23.888 1.00 94.62 92 ARG A CA 1
ATOM 750 C C . ARG A 1 92 ? -20.601 7.091 24.729 1.00 94.62 92 ARG A C 1
ATOM 752 O O . ARG A 1 92 ? -20.836 6.844 25.903 1.00 94.62 92 ARG A O 1
ATOM 759 N N . TYR A 1 93 ? -20.988 8.220 24.139 1.00 93.12 93 TYR A N 1
ATOM 760 C CA . TYR A 1 93 ? -21.771 9.246 24.823 1.00 93.12 93 TYR A CA 1
ATOM 761 C C . TYR A 1 93 ? -23.120 8.706 25.317 1.00 93.12 93 TYR A C 1
ATOM 763 O O . TYR A 1 93 ? -23.464 8.901 26.483 1.00 93.12 93 TYR A O 1
ATOM 771 N N . TYR A 1 94 ? -23.861 7.992 24.466 1.00 92.31 94 TYR A N 1
ATOM 772 C CA . TYR A 1 94 ? -25.141 7.403 24.863 1.00 92.31 94 TYR A CA 1
ATOM 773 C C . TYR A 1 94 ? -24.977 6.271 25.883 1.00 92.31 94 TYR A C 1
ATOM 775 O O . TYR A 1 94 ? -25.779 6.198 26.809 1.00 92.31 94 TYR A O 1
ATOM 783 N N . ASP A 1 95 ? -23.916 5.467 25.785 1.00 93.00 95 ASP A N 1
ATOM 784 C CA . ASP A 1 95 ? -23.602 4.435 26.780 1.00 93.00 95 ASP A CA 1
ATOM 785 C C . ASP A 1 95 ? -23.274 5.037 28.155 1.00 93.00 95 ASP A C 1
ATOM 787 O O . ASP A 1 95 ? -23.578 4.429 29.172 1.00 93.00 95 ASP A O 1
ATOM 791 N N . THR A 1 96 ? -22.673 6.235 28.217 1.00 88.00 96 THR A N 1
ATOM 792 C CA . THR A 1 96 ? -22.378 6.908 29.500 1.00 88.00 96 THR A CA 1
ATOM 793 C C . THR A 1 96 ? -23.583 7.578 30.164 1.00 88.00 96 THR A C 1
ATOM 795 O O . THR A 1 96 ? -23.481 8.004 31.313 1.00 88.00 96 THR A O 1
ATOM 798 N N . LEU A 1 97 ? -24.696 7.725 29.441 1.00 81.94 97 LEU A N 1
ATOM 799 C CA . LEU A 1 97 ? -25.942 8.306 29.951 1.00 81.94 97 LEU A CA 1
ATOM 800 C C . LEU A 1 97 ? -26.943 7.249 30.446 1.00 81.94 97 LEU A C 1
ATOM 802 O O . LEU A 1 97 ? -27.952 7.626 31.045 1.00 81.94 97 LEU A O 1
ATOM 806 N N . ALA A 1 98 ? -26.683 5.970 30.168 1.00 58.72 98 ALA A N 1
ATOM 807 C CA . ALA A 1 98 ? -27.458 4.821 30.630 1.00 58.72 98 ALA A CA 1
ATOM 808 C C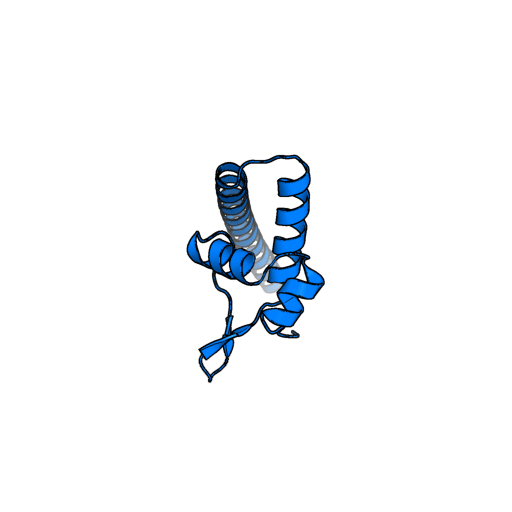 . ALA A 1 98 ? -26.877 4.252 31.934 1.00 58.72 98 ALA A C 1
ATOM 810 O O . ALA A 1 98 ? -27.688 3.783 32.764 1.00 58.72 98 ALA A O 1
#

Organism: Micromonospora olivasterospora (NCBI:txid1880)

Sequence (98 aa):
MIGYPPSEAARRSGFSLDTLRYYEKIGLLSDVARTSGGRRVFTDEDLSWLGLFRCLRDTGMPIAEMCRYAERVEEQMRLLQHQYDHLREKIRYYDTLA